Protein AF-A0A817H604-F1 (afdb_monomer_lite)

Structure (mmCIF, N/CA/C/O backbone):
data_AF-A0A817H604-F1
#
_entry.id   AF-A0A817H604-F1
#
loop_
_atom_site.group_PDB
_atom_site.id
_atom_site.type_symbol
_atom_site.label_atom_id
_atom_site.label_alt_id
_atom_site.label_comp_id
_atom_site.label_asym_id
_atom_site.label_entity_id
_atom_site.label_seq_id
_atom_site.pdbx_PDB_ins_code
_atom_site.Cartn_x
_atom_site.Cartn_y
_atom_site.Cartn_z
_atom_site.occupancy
_atom_site.B_iso_or_equiv
_atom_site.auth_seq_id
_atom_site.auth_comp_id
_atom_site.auth_asym_id
_atom_site.auth_atom_id
_atom_site.pdbx_PDB_model_num
ATOM 1 N N . MET A 1 1 ? -16.101 11.713 16.907 1.00 42.50 1 MET A N 1
ATOM 2 C CA . MET A 1 1 ? -14.650 11.838 17.179 1.00 42.50 1 MET A CA 1
ATOM 3 C C . MET A 1 1 ? -14.374 12.734 18.382 1.00 42.50 1 MET A C 1
ATOM 5 O O . MET A 1 1 ? -13.678 12.278 19.279 1.00 42.50 1 MET A O 1
ATOM 9 N N . ASP A 1 2 ? -14.966 13.929 18.474 1.00 41.84 2 ASP A N 1
ATOM 10 C CA . ASP A 1 2 ? -14.704 14.865 19.586 1.00 41.84 2 ASP A CA 1
ATOM 11 C C . ASP A 1 2 ? -15.116 14.351 20.970 1.00 41.84 2 ASP A C 1
ATOM 13 O O . ASP A 1 2 ? -14.384 14.510 21.945 1.00 41.84 2 ASP A O 1
ATOM 17 N N . GLN A 1 3 ? -16.250 13.654 21.061 1.00 46.97 3 GLN A N 1
ATOM 18 C CA . GLN A 1 3 ? -16.772 13.189 22.347 1.00 46.97 3 GLN A CA 1
ATOM 19 C C . GLN A 1 3 ? -15.843 12.177 23.037 1.00 46.97 3 GLN A C 1
ATOM 21 O O . GLN A 1 3 ? -15.747 12.185 24.257 1.00 46.97 3 GLN A O 1
ATOM 26 N N . PHE A 1 4 ? -15.095 11.376 22.267 1.00 53.91 4 PHE A N 1
ATOM 27 C CA . PHE A 1 4 ? -14.183 10.358 22.797 1.00 53.91 4 PHE A CA 1
ATOM 28 C C . PHE A 1 4 ? -12.879 10.953 23.364 1.00 53.91 4 PHE A C 1
ATOM 30 O O . PHE A 1 4 ? -12.344 10.487 24.371 1.00 53.91 4 PHE A O 1
ATOM 37 N N . PHE A 1 5 ? -12.366 12.017 22.739 1.00 52.59 5 PHE A N 1
ATOM 38 C CA . PHE A 1 5 ? -11.162 12.706 23.210 1.00 52.59 5 PHE A CA 1
ATOM 39 C C . PHE A 1 5 ? -11.429 13.608 24.421 1.00 52.59 5 PHE A C 1
ATOM 41 O O . PHE A 1 5 ? -10.548 13.767 25.270 1.00 52.59 5 PHE A O 1
ATOM 48 N N . VAL A 1 6 ? -12.640 14.160 24.539 1.00 52.53 6 VAL A N 1
ATOM 49 C CA . VAL A 1 6 ? -13.037 15.023 25.663 1.00 52.53 6 VAL A CA 1
ATOM 50 C C . VAL A 1 6 ? -13.210 14.234 26.969 1.00 52.53 6 VAL A C 1
ATOM 52 O O . VAL A 1 6 ? -12.890 14.775 28.029 1.00 52.53 6 VAL A O 1
ATOM 55 N N . THR A 1 7 ? -13.634 12.965 26.908 1.00 52.91 7 THR A N 1
ATOM 56 C CA . THR A 1 7 ? -13.886 12.097 28.080 1.00 52.91 7 THR A CA 1
ATOM 57 C C . THR A 1 7 ? -12.703 11.220 28.513 1.00 52.91 7 THR A C 1
ATOM 59 O O . THR A 1 7 ? -12.807 10.494 29.498 1.00 52.91 7 THR A O 1
ATOM 62 N N . SER A 1 8 ? -11.558 11.268 27.824 1.00 53.16 8 SER A N 1
ATOM 63 C CA . SER A 1 8 ? -10.364 10.490 28.198 1.00 53.16 8 SER A CA 1
ATOM 64 C C . SER A 1 8 ? -9.752 10.986 29.520 1.00 53.16 8 SER A C 1
ATOM 66 O O . SER A 1 8 ? -9.334 12.140 29.613 1.00 53.16 8 SER A O 1
ATOM 68 N N . SER A 1 9 ? -9.596 10.096 30.511 1.00 57.44 9 SER A N 1
ATOM 69 C CA . SER A 1 9 ? -9.002 10.406 31.830 1.00 57.44 9 SER A CA 1
ATOM 70 C C . SER A 1 9 ? -7.507 10.753 31.793 1.00 57.44 9 SER A C 1
ATOM 72 O O . SER A 1 9 ? -6.982 11.345 32.732 1.00 57.44 9 SER A O 1
ATOM 74 N N . ASN A 1 10 ? -6.806 10.402 30.710 1.00 60.81 10 ASN A N 1
ATOM 75 C CA . ASN A 1 10 ? -5.374 10.646 30.579 1.00 60.81 10 ASN A CA 1
ATOM 76 C C . ASN A 1 10 ? -5.114 12.034 29.944 1.00 60.81 10 ASN A C 1
ATOM 78 O O . ASN A 1 10 ? -5.497 12.248 28.783 1.00 60.81 10 ASN A O 1
ATOM 82 N N . PRO A 1 11 ? -4.451 12.973 30.653 1.00 60.53 11 PRO A N 1
ATOM 83 C CA . PRO A 1 11 ? -4.253 14.349 30.188 1.00 60.53 11 PRO A CA 1
ATOM 84 C C . PRO A 1 11 ? -3.407 14.438 28.911 1.00 60.53 11 PRO A C 1
ATOM 86 O O . PRO A 1 11 ? -3.625 15.335 28.099 1.00 60.53 11 PRO A O 1
ATOM 89 N N . SER A 1 12 ? -2.507 13.476 28.678 1.00 59.38 12 SER A N 1
ATOM 90 C CA . SER A 1 12 ? -1.672 13.414 27.468 1.00 59.38 12 SER A CA 1
ATOM 91 C C . SER A 1 12 ? -2.497 13.212 26.188 1.00 59.38 12 SER A C 1
ATOM 93 O O . SER A 1 12 ? -2.243 13.846 25.167 1.00 59.38 12 SER A O 1
ATOM 95 N N . LEU A 1 13 ? -3.553 12.399 26.247 1.00 56.53 13 LEU A N 1
ATOM 96 C CA . LEU A 1 13 ? -4.433 12.112 25.108 1.00 56.53 13 LEU A CA 1
ATOM 97 C C . LEU A 1 13 ? -5.449 13.231 24.872 1.00 56.53 13 LEU A C 1
ATOM 99 O O . LEU A 1 13 ? -5.770 13.542 23.727 1.00 56.53 13 LEU A O 1
ATOM 103 N N . ARG A 1 14 ? -5.861 13.915 25.944 1.00 57.44 14 ARG A N 1
ATOM 104 C CA . ARG A 1 14 ? -6.624 15.169 25.869 1.00 57.44 14 ARG A CA 1
ATOM 105 C C . ARG A 1 14 ? -5.795 16.292 25.227 1.00 57.44 14 ARG A C 1
ATOM 107 O O . ARG A 1 14 ? -6.334 17.148 24.533 1.00 57.44 14 ARG A O 1
ATOM 114 N N . GLN A 1 15 ? -4.472 16.260 25.402 1.00 56.16 15 GLN A N 1
ATOM 115 C CA . GLN A 1 15 ? -3.536 17.200 24.784 1.00 56.16 15 GLN A CA 1
ATOM 116 C C . GLN A 1 15 ? -3.257 16.892 23.303 1.00 56.16 15 GLN A C 1
ATOM 118 O O . GLN A 1 15 ? -3.025 17.826 22.539 1.00 56.16 15 GLN A O 1
ATOM 123 N N . ILE A 1 16 ? -3.336 15.627 22.868 1.00 58.03 16 ILE A N 1
ATOM 124 C CA . ILE A 1 16 ? -3.272 15.248 21.440 1.00 58.03 16 ILE A CA 1
ATOM 125 C C . ILE A 1 16 ? -4.488 15.785 20.669 1.00 58.03 16 ILE A C 1
ATOM 127 O O . ILE A 1 16 ? -4.348 16.194 19.522 1.00 58.03 16 ILE A O 1
ATOM 131 N N . SER A 1 17 ? -5.646 15.894 21.328 1.00 52.31 17 SER A N 1
ATOM 132 C CA . SER A 1 17 ? -6.842 16.555 20.786 1.00 52.31 17 SER A CA 1
ATOM 133 C C . SER A 1 17 ? -6.713 18.079 20.660 1.00 52.31 17 SER A C 1
ATOM 135 O O . SER A 1 17 ? -7.638 18.728 20.167 1.00 52.31 17 SER A O 1
ATOM 137 N N . LYS A 1 18 ? -5.603 18.694 21.100 1.00 56.53 18 LYS A N 1
ATOM 138 C CA . LYS A 1 18 ? -5.381 20.117 20.838 1.00 56.53 18 LYS A CA 1
ATOM 139 C C . LYS A 1 18 ? -5.172 20.299 19.339 1.00 56.53 18 LYS A C 1
ATOM 141 O O . LYS A 1 18 ? -4.138 19.911 18.798 1.00 56.53 18 LYS A O 1
ATOM 146 N N . ILE A 1 19 ? -6.142 20.968 18.720 1.00 62.25 19 ILE A N 1
ATOM 147 C CA . ILE A 1 19 ? -6.180 21.460 17.334 1.00 62.25 19 ILE A CA 1
ATOM 148 C C . ILE A 1 19 ? -4.798 21.881 16.795 1.00 62.25 19 ILE A C 1
ATOM 150 O O . ILE A 1 19 ? -4.486 21.599 15.646 1.00 62.25 19 ILE A O 1
ATOM 154 N N . GLN A 1 20 ? -3.923 22.465 17.621 1.00 61.31 20 GLN A N 1
ATOM 155 C CA . GLN A 1 20 ? -2.557 22.849 17.238 1.00 61.31 20 GLN A CA 1
ATOM 156 C C . GLN A 1 20 ? -1.677 21.702 16.701 1.00 61.31 20 GLN A C 1
ATOM 158 O O . GLN A 1 20 ? -0.965 21.920 15.723 1.00 61.31 20 GLN A O 1
ATOM 163 N N . ARG A 1 21 ? -1.705 20.488 17.279 1.00 61.75 21 ARG A N 1
ATOM 164 C CA . ARG A 1 21 ? -0.891 19.366 16.757 1.00 61.75 21 ARG A CA 1
ATOM 165 C C . ARG A 1 21 ? -1.468 18.785 15.473 1.00 61.75 21 ARG A C 1
ATOM 167 O O . ARG A 1 21 ? -0.708 18.432 14.577 1.00 61.75 21 ARG A O 1
ATOM 174 N N . ALA A 1 22 ? -2.795 18.748 15.363 1.00 65.88 22 ALA A N 1
ATOM 175 C CA . ALA A 1 22 ? -3.458 18.396 14.114 1.00 65.88 22 ALA A CA 1
ATOM 176 C C . ALA A 1 22 ? -3.082 19.395 13.006 1.00 65.88 22 ALA A C 1
ATOM 178 O O . ALA A 1 22 ? -2.680 18.975 11.927 1.00 65.88 22 ALA A O 1
ATOM 179 N N . TYR A 1 23 ? -3.084 20.700 13.305 1.00 70.62 23 TYR A N 1
ATOM 180 C CA . TYR A 1 23 ? -2.630 21.738 12.376 1.00 70.62 23 TYR A CA 1
ATOM 181 C C . TYR A 1 23 ? -1.172 21.557 11.950 1.00 70.62 23 TYR A C 1
ATOM 183 O O . TYR A 1 23 ? -0.882 21.671 10.766 1.00 70.62 23 TYR A O 1
ATOM 191 N N . GLN A 1 24 ? -0.257 21.240 12.871 1.00 76.38 24 GLN A N 1
ATOM 192 C CA . GLN A 1 24 ? 1.147 20.991 12.520 1.00 76.38 24 GLN A CA 1
ATOM 193 C C . GLN A 1 24 ? 1.305 19.786 11.584 1.00 76.38 24 GLN A C 1
ATOM 195 O O . GLN A 1 24 ? 2.025 19.879 10.594 1.00 76.38 24 GLN A O 1
ATOM 200 N N . ILE A 1 25 ? 0.604 18.679 11.848 1.00 77.38 25 ILE A N 1
ATOM 201 C CA . ILE A 1 25 ? 0.641 17.489 10.985 1.00 77.38 25 ILE A CA 1
ATOM 202 C C . ILE A 1 25 ? 0.045 17.801 9.608 1.00 77.38 25 ILE A C 1
ATOM 204 O O . ILE A 1 25 ? 0.638 17.443 8.591 1.00 77.38 25 ILE A O 1
ATOM 208 N N . VAL A 1 26 ? -1.088 18.507 9.557 1.00 78.00 26 VAL A N 1
ATOM 209 C CA . VAL A 1 26 ? -1.735 18.927 8.303 1.00 78.00 26 VAL A CA 1
ATOM 210 C C . VAL A 1 26 ? -0.835 19.874 7.505 1.00 78.00 26 VAL A C 1
ATOM 212 O O . VAL A 1 26 ? -0.721 19.741 6.292 1.00 78.00 26 VAL A O 1
ATOM 215 N N . LEU A 1 27 ? -0.143 20.798 8.169 1.00 80.00 27 LEU A N 1
ATOM 216 C CA . LEU A 1 27 ? 0.744 21.755 7.512 1.00 80.00 27 LEU A CA 1
ATOM 217 C C . LEU A 1 27 ? 1.994 21.060 6.954 1.00 80.00 27 LEU A C 1
ATOM 219 O O . LEU A 1 27 ? 2.330 21.259 5.790 1.00 80.00 27 LEU A O 1
ATOM 223 N N . ILE A 1 28 ? 2.638 20.186 7.737 1.00 82.69 28 ILE A N 1
ATOM 224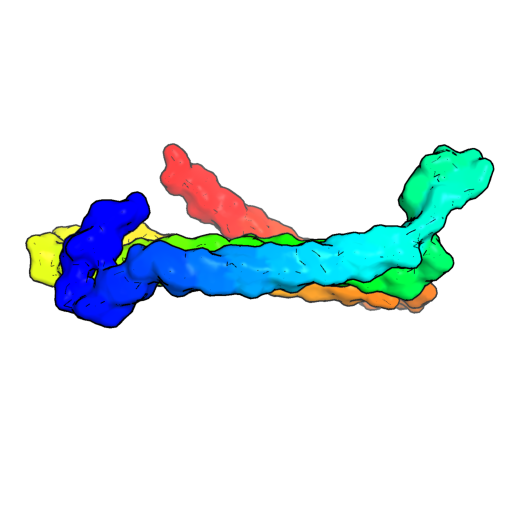 C CA . ILE A 1 28 ? 3.801 19.402 7.285 1.00 82.69 28 ILE A CA 1
ATOM 225 C C . ILE A 1 28 ? 3.420 18.503 6.107 1.00 82.69 28 ILE A C 1
ATOM 227 O O . ILE A 1 28 ? 4.117 18.487 5.094 1.00 82.69 28 ILE A O 1
ATOM 231 N N . THR A 1 29 ? 2.303 17.779 6.212 1.00 80.69 29 THR A N 1
ATOM 232 C CA . THR A 1 29 ? 1.832 16.925 5.114 1.00 80.69 29 THR A CA 1
ATOM 233 C C . THR A 1 29 ? 1.519 17.756 3.875 1.00 80.69 29 THR A C 1
ATOM 235 O O . THR A 1 29 ? 2.010 17.423 2.803 1.00 80.69 29 THR A O 1
ATOM 238 N N . SER A 1 30 ? 0.805 18.877 4.006 1.00 79.12 30 SER A N 1
ATOM 239 C CA . SER A 1 30 ? 0.495 19.776 2.886 1.00 79.12 30 SER A CA 1
ATOM 240 C C . SER A 1 30 ? 1.749 20.304 2.172 1.00 79.12 30 SER A C 1
ATOM 242 O O . SER A 1 30 ? 1.796 20.315 0.941 1.00 79.12 30 SER A O 1
ATOM 244 N N . ILE A 1 31 ? 2.804 20.664 2.915 1.00 82.69 31 ILE A N 1
ATOM 245 C CA . ILE A 1 31 ? 4.090 21.083 2.334 1.00 82.69 31 ILE A CA 1
ATOM 246 C C . ILE A 1 31 ? 4.737 19.941 1.544 1.00 82.69 31 ILE A C 1
ATOM 248 O O . ILE A 1 31 ? 5.148 20.152 0.403 1.00 82.69 31 ILE A O 1
ATOM 252 N N . ILE A 1 32 ? 4.807 18.736 2.120 1.00 82.75 32 ILE A N 1
ATOM 253 C CA . ILE A 1 32 ? 5.391 17.561 1.455 1.00 82.75 32 ILE A CA 1
ATOM 254 C C . ILE A 1 32 ? 4.627 17.249 0.161 1.00 82.75 32 ILE A C 1
ATOM 256 O O . ILE A 1 32 ? 5.243 17.074 -0.889 1.00 82.75 32 ILE A O 1
ATOM 260 N N . TRP A 1 33 ? 3.292 17.252 0.210 1.00 80.38 33 TRP A N 1
ATOM 261 C CA . TRP A 1 33 ? 2.438 17.022 -0.958 1.00 80.38 33 TRP A CA 1
ATOM 262 C C . TRP A 1 33 ? 2.620 18.086 -2.041 1.00 80.38 33 TRP A C 1
ATOM 264 O O . TRP A 1 33 ? 2.671 17.758 -3.229 1.00 80.38 33 TRP A O 1
ATOM 274 N N . SER A 1 34 ? 2.757 19.350 -1.643 1.00 77.75 34 SER A N 1
ATOM 275 C CA . SER A 1 34 ? 2.938 20.469 -2.572 1.00 77.75 34 SER A CA 1
ATOM 276 C C . SER A 1 34 ? 4.300 20.414 -3.266 1.00 77.75 34 SER A C 1
ATOM 278 O O . SER A 1 34 ? 4.365 20.516 -4.489 1.00 77.75 34 SER A O 1
ATOM 280 N N . LEU A 1 35 ? 5.382 20.183 -2.512 1.00 80.88 35 LEU A N 1
ATOM 281 C CA . LEU A 1 35 ? 6.734 20.005 -3.058 1.00 80.88 35 LEU A CA 1
ATOM 282 C C . LEU A 1 35 ? 6.793 18.831 -4.033 1.00 80.88 35 LEU A C 1
ATOM 284 O O . LEU A 1 35 ? 7.363 18.936 -5.116 1.00 80.88 35 LEU A O 1
ATOM 288 N N . GLN A 1 36 ? 6.153 17.726 -3.671 1.00 78.31 36 GLN A N 1
ATOM 289 C CA . GLN A 1 36 ? 6.130 16.536 -4.503 1.00 78.31 36 GLN A CA 1
ATOM 290 C C . GLN A 1 36 ? 5.335 16.737 -5.800 1.00 78.31 36 GLN A C 1
ATOM 292 O O . GLN A 1 36 ? 5.776 16.318 -6.871 1.00 78.31 36 GLN A O 1
ATOM 297 N N . SER A 1 37 ? 4.186 17.412 -5.724 1.00 74.69 37 SER A N 1
ATOM 298 C CA . SER A 1 37 ? 3.376 17.751 -6.903 1.00 74.69 37 SER A CA 1
ATOM 299 C C . SER A 1 37 ? 4.134 18.684 -7.849 1.00 74.69 37 SER A C 1
ATOM 301 O O . SER A 1 37 ? 4.038 18.547 -9.067 1.00 74.69 37 SER A O 1
ATOM 303 N N . LEU A 1 38 ? 4.947 19.587 -7.293 1.00 78.50 38 LEU A N 1
ATOM 304 C CA . LEU A 1 38 ? 5.823 20.466 -8.059 1.00 78.50 38 LEU A CA 1
ATOM 305 C C . LEU A 1 38 ? 6.878 19.666 -8.842 1.00 78.50 38 LEU A C 1
ATOM 307 O O . LEU A 1 38 ? 7.060 19.890 -10.036 1.00 78.50 38 LEU A O 1
ATOM 311 N N . ILE A 1 39 ? 7.533 18.692 -8.196 1.00 74.81 39 ILE A N 1
ATOM 312 C CA . ILE A 1 39 ? 8.511 17.804 -8.848 1.00 74.81 39 ILE A CA 1
ATOM 313 C C . ILE A 1 39 ? 7.850 17.023 -9.989 1.00 74.81 39 ILE A C 1
ATOM 315 O O . ILE A 1 39 ? 8.430 16.909 -11.068 1.00 74.81 39 ILE A O 1
ATOM 319 N N . ALA A 1 40 ? 6.631 16.517 -9.785 1.00 70.31 40 ALA A N 1
ATOM 320 C CA . ALA A 1 40 ? 5.889 15.825 -10.834 1.00 70.31 40 ALA A CA 1
ATOM 321 C C . ALA A 1 40 ? 5.585 16.748 -12.028 1.00 70.31 40 ALA A C 1
ATOM 323 O O . ALA A 1 40 ? 5.788 16.341 -13.169 1.00 70.31 40 ALA A O 1
ATOM 324 N N . TYR A 1 41 ? 5.184 17.999 -11.780 1.00 71.31 41 TYR A N 1
ATOM 325 C CA . TYR A 1 41 ? 4.870 18.978 -12.825 1.00 71.31 41 TYR A CA 1
ATOM 326 C C . TYR A 1 41 ? 6.066 19.293 -13.737 1.00 71.31 41 TYR A C 1
ATOM 328 O O . TYR A 1 41 ? 5.923 19.320 -14.956 1.00 71.31 41 TYR A O 1
ATOM 336 N N . PHE A 1 42 ? 7.268 19.456 -13.175 1.00 74.25 42 PHE A N 1
ATOM 337 C CA . PHE A 1 42 ? 8.480 19.738 -13.961 1.00 74.25 42 PHE A CA 1
ATOM 338 C C . PHE A 1 42 ? 8.969 18.556 -14.817 1.00 74.25 42 PHE A C 1
ATOM 340 O O . PHE A 1 42 ? 9.797 18.740 -15.708 1.00 74.25 42 PHE A O 1
ATOM 347 N N . ASN A 1 43 ? 8.471 17.343 -14.568 1.00 73.81 43 ASN A N 1
ATOM 348 C CA . ASN A 1 43 ? 8.907 16.123 -15.249 1.00 73.81 43 ASN A CA 1
ATOM 349 C C . ASN A 1 43 ? 7.958 15.659 -16.369 1.00 73.81 43 ASN A C 1
ATOM 351 O O . ASN A 1 43 ? 8.100 14.535 -16.865 1.00 73.81 43 ASN A O 1
ATOM 355 N N . VAL A 1 44 ? 7.014 16.510 -16.774 1.00 76.94 44 VAL A N 1
ATOM 356 C CA . VAL A 1 44 ? 6.010 16.241 -17.809 1.00 76.94 44 VAL A CA 1
ATOM 357 C C . VAL A 1 44 ? 6.192 17.226 -18.968 1.00 76.94 44 VAL A C 1
ATOM 359 O O . VAL A 1 44 ? 6.302 18.428 -18.744 1.00 76.94 44 VAL A O 1
ATOM 362 N N . ALA A 1 45 ? 6.190 16.727 -20.205 1.00 76.06 45 ALA A N 1
ATOM 363 C CA . ALA A 1 45 ? 6.066 17.545 -21.411 1.00 76.06 45 ALA A CA 1
ATOM 364 C C . ALA A 1 45 ? 4.756 17.255 -22.135 1.00 76.06 45 ALA A C 1
ATOM 366 O O . ALA A 1 45 ? 4.172 16.177 -22.032 1.00 76.06 45 ALA A O 1
ATOM 367 N N . ILE A 1 46 ? 4.314 18.231 -22.920 1.00 77.50 46 ILE A N 1
ATOM 368 C CA . ILE A 1 46 ? 3.196 18.058 -23.839 1.00 77.50 46 ILE A CA 1
ATOM 369 C C . ILE A 1 46 ? 3.747 17.397 -25.100 1.00 77.50 46 ILE A C 1
ATOM 371 O O . ILE A 1 46 ? 4.604 17.960 -25.782 1.00 77.50 46 ILE A O 1
ATOM 375 N N . SER A 1 47 ? 3.271 16.190 -25.405 1.00 75.56 47 SER A N 1
ATOM 376 C CA . SER A 1 47 ? 3.629 15.507 -26.643 1.00 75.56 47 SER A CA 1
ATOM 377 C C . SER A 1 47 ? 3.109 16.315 -27.834 1.00 75.56 47 SER A C 1
ATOM 379 O O . SER A 1 47 ? 1.898 16.523 -27.936 1.00 75.56 47 SER A O 1
ATOM 381 N N . PRO A 1 48 ? 3.974 16.715 -28.780 1.00 72.19 48 PRO A N 1
ATOM 382 C CA . PRO A 1 48 ? 3.545 17.468 -29.956 1.00 72.19 48 PRO A CA 1
ATOM 383 C C . PRO A 1 48 ? 2.675 16.632 -30.910 1.00 72.19 48 PRO A C 1
ATOM 385 O O . PRO A 1 48 ? 2.029 17.188 -31.789 1.00 72.19 48 PRO A O 1
ATOM 388 N N . ILE A 1 49 ? 2.653 15.304 -30.739 1.00 76.75 49 ILE A N 1
ATOM 389 C CA . ILE A 1 49 ? 1.934 14.364 -31.610 1.00 76.75 49 ILE A CA 1
ATOM 390 C C . ILE A 1 49 ? 0.528 14.069 -31.076 1.00 76.75 49 ILE A C 1
ATOM 392 O O . ILE A 1 49 ? -0.415 13.949 -31.849 1.00 76.75 49 ILE A O 1
ATOM 396 N N . THR A 1 50 ? 0.378 13.934 -29.756 1.00 77.94 50 THR A N 1
ATOM 397 C CA . THR A 1 50 ? -0.893 13.522 -29.126 1.00 77.94 50 THR A CA 1
ATOM 398 C C . THR A 1 50 ? -1.560 14.633 -28.318 1.00 77.94 50 THR A C 1
ATOM 400 O O . THR A 1 50 ? -2.700 14.470 -27.898 1.00 77.94 50 THR A O 1
ATOM 403 N N . GLY A 1 51 ? -0.863 15.746 -28.056 1.00 78.50 51 GLY A N 1
ATOM 404 C CA . GLY A 1 51 ? -1.322 16.801 -27.147 1.00 78.50 51 GLY A CA 1
ATOM 405 C C . GLY A 1 51 ? -1.422 16.357 -25.682 1.00 78.50 51 GLY A C 1
ATOM 406 O O . GLY A 1 51 ? -1.861 17.131 -24.836 1.00 78.50 51 GLY A O 1
ATOM 407 N N . ALA A 1 52 ? -1.029 15.118 -25.370 1.00 77.69 52 ALA A N 1
ATOM 408 C CA . ALA A 1 52 ? -1.102 14.554 -24.033 1.00 77.69 52 ALA A CA 1
ATOM 409 C C . ALA A 1 52 ? 0.130 14.922 -23.199 1.00 77.69 52 ALA A C 1
ATOM 411 O O . ALA A 1 52 ? 1.235 15.095 -23.720 1.00 77.69 52 ALA A O 1
ATOM 412 N N . CYS A 1 53 ? -0.065 14.984 -21.885 1.00 74.88 53 CYS A N 1
ATOM 413 C CA . CYS A 1 53 ? 1.005 15.073 -20.902 1.00 74.88 53 CYS A CA 1
ATOM 414 C C . CYS A 1 53 ? 1.757 13.740 -20.838 1.00 74.88 53 CYS A C 1
ATOM 416 O O . CYS A 1 53 ? 1.218 12.746 -20.352 1.00 74.88 53 CYS A O 1
ATOM 418 N N . VAL A 1 54 ? 2.996 13.717 -21.324 1.00 76.31 54 VAL A N 1
ATOM 419 C CA . VAL A 1 54 ? 3.855 12.531 -21.334 1.00 76.31 54 VAL A CA 1
ATOM 420 C C . VAL A 1 54 ? 5.083 12.798 -20.455 1.00 76.31 54 VAL A C 1
ATOM 422 O O . VAL A 1 54 ? 5.644 13.895 -20.501 1.00 76.31 54 VAL A O 1
ATOM 425 N N . PRO A 1 55 ? 5.510 11.830 -19.626 1.00 75.44 55 PRO A N 1
ATOM 426 C CA . PRO A 1 55 ? 6.737 11.958 -18.851 1.00 75.44 55 PRO A CA 1
ATOM 427 C C . PRO A 1 55 ? 7.942 12.262 -19.752 1.00 75.44 55 PRO A C 1
ATOM 429 O O . PRO A 1 55 ? 8.129 11.620 -20.784 1.00 75.44 55 PRO A O 1
ATOM 432 N N . ASN A 1 56 ? 8.790 13.202 -19.327 1.00 75.75 56 ASN A N 1
ATOM 433 C CA . ASN A 1 56 ? 9.998 13.604 -20.059 1.00 75.75 56 ASN A CA 1
ATOM 434 C C . ASN A 1 56 ? 11.038 12.488 -20.189 1.00 75.75 56 ASN A C 1
ATOM 436 O O . ASN A 1 56 ? 11.869 12.521 -21.094 1.00 75.75 56 ASN A O 1
ATOM 440 N N . SER A 1 57 ? 11.038 11.521 -19.269 1.00 76.19 57 SER A N 1
ATOM 441 C CA . SER A 1 57 ? 12.001 10.426 -19.267 1.00 76.19 57 SER A CA 1
ATOM 442 C C . SER A 1 57 ? 11.370 9.117 -18.779 1.00 76.19 57 SER A C 1
ATOM 444 O O . SER A 1 57 ? 10.452 9.141 -17.957 1.00 76.19 57 SER A O 1
ATOM 446 N N . PRO A 1 58 ? 11.898 7.953 -19.197 1.00 71.50 58 PRO A N 1
ATOM 447 C CA . PRO A 1 58 ? 11.480 6.657 -18.651 1.00 71.50 58 PRO A CA 1
ATOM 448 C C . PRO A 1 58 ? 11.709 6.550 -17.132 1.00 71.50 58 PRO A C 1
ATOM 450 O O . PRO A 1 58 ? 10.982 5.858 -16.419 1.00 71.50 58 PRO A O 1
ATOM 453 N N . GLY A 1 59 ? 12.715 7.266 -16.616 1.00 75.88 59 GLY A N 1
ATOM 454 C CA . GLY A 1 59 ? 12.987 7.348 -15.182 1.00 75.88 59 GLY A CA 1
ATOM 455 C C . GLY A 1 59 ? 11.890 8.090 -14.417 1.00 75.88 59 GLY A C 1
ATOM 456 O O . GLY A 1 59 ? 11.499 7.650 -13.336 1.00 75.88 59 GLY A O 1
ATOM 457 N N . SER A 1 60 ? 11.336 9.169 -14.983 1.00 75.12 60 SER A N 1
ATOM 458 C CA . SER A 1 60 ? 10.264 9.925 -14.328 1.00 75.12 60 SER A CA 1
ATOM 459 C C . SER A 1 60 ? 8.934 9.169 -14.316 1.00 75.12 60 SER A C 1
ATOM 461 O O . SER A 1 60 ? 8.218 9.236 -13.316 1.00 75.12 60 SER A O 1
ATOM 463 N N . SER A 1 61 ? 8.629 8.376 -15.352 1.00 75.62 61 SER A N 1
ATOM 464 C CA . SER A 1 61 ? 7.452 7.493 -15.338 1.00 75.62 61 SER A CA 1
ATOM 465 C C . SER A 1 61 ? 7.557 6.392 -14.286 1.00 75.62 61 SER A C 1
ATOM 467 O O . SER A 1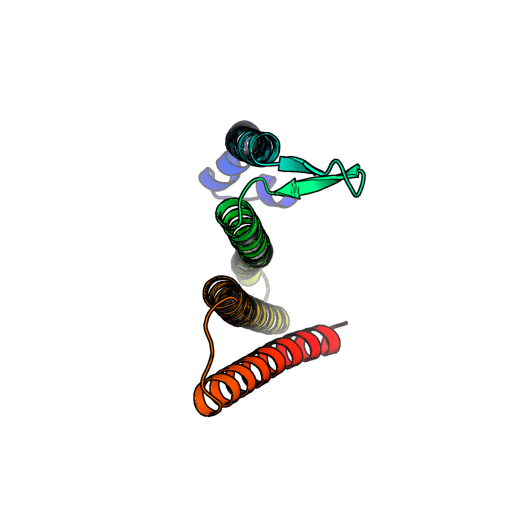 61 ? 6.588 6.130 -13.573 1.00 75.62 61 SER A O 1
ATOM 469 N N . LEU A 1 62 ? 8.737 5.776 -14.147 1.00 81.19 62 LEU A N 1
ATOM 470 C CA . LEU A 1 62 ? 8.972 4.746 -13.136 1.00 81.19 62 LEU A CA 1
ATOM 471 C C . LEU A 1 62 ? 8.869 5.330 -11.722 1.00 81.19 62 LEU A C 1
ATOM 473 O O . LEU A 1 62 ? 8.191 4.764 -10.867 1.00 81.19 62 LEU A O 1
ATOM 477 N N . TYR A 1 63 ? 9.482 6.492 -11.489 1.00 82.06 63 TYR A N 1
ATOM 478 C CA . TYR A 1 63 ? 9.402 7.196 -10.211 1.00 82.06 63 TYR A CA 1
ATOM 479 C C . TYR A 1 63 ? 7.956 7.524 -9.818 1.00 82.06 63 TYR A C 1
ATOM 481 O O . TYR A 1 63 ? 7.549 7.239 -8.692 1.00 82.06 63 TYR A O 1
ATOM 489 N N . ALA A 1 64 ? 7.162 8.069 -10.746 1.00 80.12 64 ALA A N 1
ATOM 490 C CA . ALA A 1 64 ? 5.762 8.400 -10.493 1.00 80.12 64 ALA A CA 1
ATOM 491 C C . ALA A 1 64 ? 4.930 7.155 -10.141 1.00 80.12 64 ALA A C 1
ATOM 493 O O . ALA A 1 64 ? 4.161 7.183 -9.179 1.00 80.12 64 ALA A O 1
ATOM 494 N N . ALA A 1 65 ? 5.121 6.051 -10.870 1.00 80.88 65 ALA A N 1
ATOM 495 C CA . ALA A 1 65 ? 4.418 4.796 -10.614 1.00 80.88 65 ALA A CA 1
ATOM 496 C C . ALA A 1 65 ? 4.785 4.189 -9.247 1.00 80.88 65 ALA A C 1
ATOM 498 O O . ALA A 1 65 ? 3.899 3.791 -8.488 1.00 80.88 65 ALA A O 1
ATOM 499 N N . LEU A 1 66 ? 6.076 4.175 -8.895 1.00 84.81 66 LEU A N 1
ATOM 500 C CA . LEU A 1 66 ? 6.551 3.698 -7.592 1.00 84.81 66 LEU A CA 1
ATOM 501 C C . LEU A 1 66 ? 6.022 4.553 -6.441 1.00 84.81 66 LEU A C 1
ATOM 503 O O . LEU A 1 66 ? 5.552 4.024 -5.434 1.00 84.81 66 LEU A O 1
ATOM 507 N N . PHE A 1 67 ? 6.062 5.873 -6.602 1.00 83.50 67 PHE A N 1
ATOM 508 C CA . PHE A 1 67 ? 5.574 6.810 -5.602 1.00 83.50 67 PHE A CA 1
ATOM 509 C C . PHE A 1 67 ? 4.065 6.663 -5.367 1.00 83.50 67 PHE A C 1
ATOM 511 O O . PHE A 1 67 ? 3.616 6.590 -4.223 1.00 83.50 67 PHE A O 1
ATOM 518 N N . PHE A 1 68 ? 3.278 6.547 -6.437 1.00 81.69 68 PHE A N 1
ATOM 519 C CA . PHE A 1 68 ? 1.834 6.342 -6.339 1.00 81.69 68 PHE A CA 1
ATOM 520 C C . PHE A 1 68 ? 1.486 5.012 -5.653 1.00 81.69 68 PHE A C 1
ATOM 522 O O . PHE A 1 68 ? 0.651 4.975 -4.748 1.00 81.69 68 PHE A O 1
ATOM 529 N N . ASN A 1 69 ? 2.186 3.932 -6.016 1.00 82.12 69 ASN A N 1
ATOM 530 C CA . ASN A 1 69 ? 2.023 2.620 -5.389 1.00 82.12 69 ASN A CA 1
ATOM 531 C C . ASN A 1 69 ? 2.377 2.647 -3.888 1.00 82.12 69 ASN A C 1
ATOM 533 O O . ASN A 1 69 ? 1.668 2.067 -3.060 1.00 82.12 69 ASN A O 1
ATOM 537 N N . PHE A 1 70 ? 3.435 3.375 -3.517 1.00 84.94 70 PHE A N 1
ATOM 538 C CA . PHE A 1 70 ? 3.813 3.588 -2.121 1.00 84.94 70 PHE A CA 1
ATOM 539 C C . PHE A 1 70 ? 2.722 4.334 -1.341 1.00 84.94 70 PHE A C 1
ATOM 541 O O . PHE A 1 70 ? 2.336 3.894 -0.260 1.00 84.94 70 PHE A O 1
ATOM 548 N N . ILE A 1 71 ? 2.168 5.415 -1.900 1.00 84.31 71 ILE A N 1
ATOM 549 C CA . ILE A 1 71 ? 1.098 6.189 -1.253 1.00 84.31 71 ILE A CA 1
ATOM 550 C C . ILE A 1 71 ? -0.131 5.331 -0.987 1.00 84.31 71 ILE A C 1
ATOM 552 O O . ILE A 1 71 ? -0.627 5.321 0.139 1.00 84.31 71 ILE A O 1
ATOM 556 N N . ILE A 1 72 ? -0.623 4.620 -2.004 1.00 83.00 72 ILE A N 1
ATOM 557 C CA . ILE A 1 72 ? -1.816 3.779 -1.862 1.00 83.00 72 ILE A CA 1
ATOM 558 C C . ILE A 1 72 ? -1.595 2.744 -0.760 1.00 83.00 72 ILE A C 1
ATOM 560 O O . ILE A 1 72 ? -2.471 2.552 0.085 1.00 83.00 72 ILE A O 1
ATOM 564 N N . SER A 1 73 ? -0.406 2.141 -0.713 1.00 83.62 73 SER A N 1
ATOM 565 C CA . SER A 1 73 ? -0.047 1.157 0.310 1.00 83.62 73 SER A CA 1
ATOM 566 C C . SER A 1 73 ? -0.020 1.772 1.716 1.00 83.62 73 SER A C 1
ATOM 568 O O . SER A 1 73 ? -0.593 1.215 2.651 1.00 83.62 73 SER A O 1
ATOM 570 N N . VAL A 1 74 ? 0.593 2.949 1.879 1.00 83.75 74 VAL A N 1
ATOM 571 C CA . VAL A 1 74 ? 0.681 3.642 3.175 1.00 83.75 74 VAL A CA 1
ATOM 572 C C . VAL A 1 74 ? -0.694 4.097 3.663 1.00 83.75 74 VAL A C 1
ATOM 574 O O . VAL A 1 74 ? -1.030 3.886 4.829 1.00 83.75 74 VAL A O 1
ATOM 577 N N . ILE A 1 75 ? -1.518 4.687 2.795 1.00 82.69 75 ILE A N 1
ATOM 578 C CA . ILE A 1 75 ? -2.876 5.124 3.153 1.00 82.69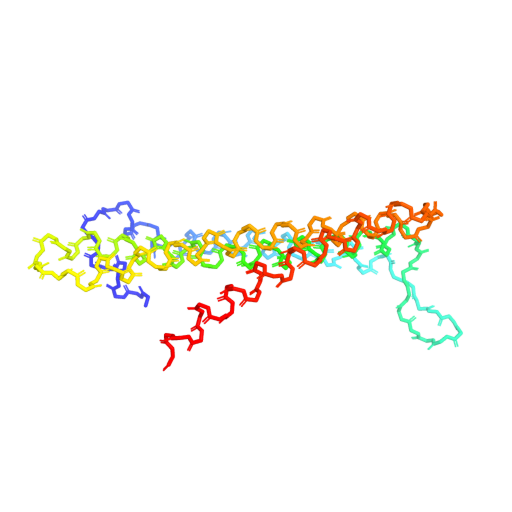 75 ILE A CA 1
ATOM 579 C C . ILE A 1 75 ? -3.725 3.921 3.579 1.00 82.69 75 ILE A C 1
ATOM 581 O O . ILE A 1 75 ? -4.370 3.961 4.629 1.00 82.69 75 ILE A O 1
ATOM 585 N N . SER A 1 76 ? -3.661 2.827 2.816 1.00 83.19 76 SER A N 1
ATOM 586 C CA . SER A 1 76 ? -4.445 1.615 3.080 1.00 83.19 76 SER A CA 1
ATOM 587 C C . SER A 1 76 ? -4.069 0.930 4.397 1.00 83.19 76 SER A C 1
ATOM 589 O O . SER A 1 76 ? -4.908 0.262 4.990 1.00 83.19 76 SER A O 1
ATOM 591 N N . ILE A 1 77 ? -2.842 1.119 4.896 1.00 85.25 77 ILE A N 1
ATOM 592 C CA . ILE A 1 77 ? -2.383 0.572 6.183 1.00 85.25 77 ILE A CA 1
ATOM 593 C C . ILE A 1 77 ? -2.659 1.535 7.348 1.00 85.25 77 ILE A C 1
ATOM 595 O O . ILE A 1 77 ? -3.092 1.118 8.423 1.00 85.25 77 ILE A O 1
ATOM 599 N N . THR A 1 78 ? -2.404 2.830 7.159 1.00 83.19 78 THR A N 1
ATOM 600 C CA . THR A 1 78 ? -2.443 3.821 8.249 1.00 83.19 78 THR A CA 1
ATOM 601 C C . THR A 1 78 ? -3.852 4.058 8.780 1.00 83.19 78 THR A C 1
ATOM 603 O O . THR A 1 78 ? -4.042 4.100 9.996 1.00 83.19 78 THR A O 1
ATOM 606 N N . ILE A 1 79 ? -4.849 4.153 7.897 1.00 81.31 79 ILE A N 1
ATOM 607 C CA . ILE A 1 79 ? -6.254 4.350 8.277 1.00 81.31 79 ILE A CA 1
ATOM 608 C C . ILE A 1 79 ? -6.742 3.230 9.221 1.00 81.31 79 ILE A C 1
ATOM 610 O O . ILE A 1 79 ? -7.108 3.538 10.362 1.00 81.31 79 ILE A O 1
ATOM 614 N N . PRO A 1 80 ? -6.720 1.939 8.832 1.00 81.62 80 PRO A N 1
ATOM 615 C CA . PRO A 1 80 ? -7.204 0.863 9.694 1.00 81.62 80 PRO A CA 1
ATOM 616 C C . PRO A 1 80 ? -6.347 0.671 10.948 1.00 81.62 80 PRO A C 1
ATOM 618 O O . PRO A 1 80 ? -6.887 0.293 11.984 1.00 81.62 80 PRO A O 1
ATOM 621 N N . MET A 1 81 ? -5.047 0.986 10.911 1.00 81.69 81 MET A N 1
ATOM 622 C CA . MET A 1 81 ? -4.198 0.935 12.105 1.00 81.69 81 MET A CA 1
ATOM 623 C C . MET A 1 81 ? -4.638 1.961 13.162 1.00 81.69 81 MET A C 1
ATOM 625 O O . MET A 1 81 ? -4.762 1.615 14.338 1.00 81.69 81 MET A O 1
ATOM 629 N N . ILE A 1 82 ? -4.930 3.204 12.757 1.00 80.94 82 ILE A N 1
ATOM 630 C CA . ILE A 1 82 ? -5.414 4.251 13.671 1.00 80.94 82 ILE A CA 1
ATOM 631 C C . ILE A 1 82 ? -6.772 3.854 14.254 1.00 80.94 82 ILE A C 1
ATOM 633 O O . ILE A 1 82 ? -6.950 3.877 15.473 1.00 80.94 82 ILE A O 1
ATOM 637 N N . PHE A 1 83 ? -7.723 3.459 13.404 1.00 77.00 83 PHE A N 1
ATOM 638 C CA . PHE A 1 83 ? -9.060 3.074 13.859 1.00 77.00 83 PHE A CA 1
ATOM 639 C C . PHE A 1 83 ? -9.045 1.814 14.726 1.00 77.00 83 PHE A C 1
ATOM 641 O O . PHE A 1 83 ? -9.727 1.775 15.748 1.00 77.00 83 PHE A O 1
ATOM 648 N N . GLY A 1 84 ? -8.228 0.821 14.380 1.00 80.19 84 GLY A N 1
ATOM 649 C CA . GLY A 1 84 ? -8.035 -0.385 15.177 1.00 80.19 84 GLY A CA 1
ATOM 650 C C . GLY A 1 84 ? -7.457 -0.099 16.553 1.00 80.19 84 GLY A C 1
ATOM 651 O O . GLY A 1 84 ? -7.966 -0.605 17.550 1.00 80.19 84 GLY A O 1
ATOM 652 N N . TYR A 1 85 ? -6.436 0.758 16.621 1.00 81.00 85 TYR A N 1
ATOM 653 C CA . TYR A 1 85 ? -5.842 1.177 17.887 1.00 81.00 85 TYR A CA 1
ATOM 654 C C . TYR A 1 85 ? -6.846 1.921 18.773 1.00 81.00 85 TYR A C 1
ATOM 656 O O . TYR A 1 85 ? -6.962 1.625 19.964 1.00 81.00 85 TYR A O 1
ATOM 664 N N . LEU A 1 86 ? -7.597 2.866 18.197 1.00 76.69 86 LEU A N 1
ATOM 665 C CA . LEU A 1 86 ? -8.642 3.584 18.923 1.00 76.69 86 LEU A CA 1
ATOM 666 C C . LEU A 1 86 ? -9.707 2.610 19.433 1.00 76.69 86 LEU A C 1
ATOM 668 O O . LEU A 1 86 ? -10.017 2.622 20.617 1.00 76.69 86 LEU A O 1
ATOM 672 N N . ASN A 1 87 ? -10.205 1.712 18.584 1.00 74.00 87 ASN A N 1
ATOM 673 C CA . ASN A 1 87 ? -11.234 0.748 18.967 1.00 74.00 87 ASN A CA 1
ATOM 674 C C . ASN A 1 87 ? -10.755 -0.207 20.078 1.00 74.00 87 ASN A C 1
ATOM 676 O O . ASN A 1 87 ? -11.434 -0.383 21.090 1.00 74.00 87 ASN A O 1
ATOM 680 N N . TYR A 1 88 ? -9.532 -0.736 19.954 1.00 77.38 88 TYR A N 1
ATOM 681 C CA . TYR A 1 88 ? -8.892 -1.546 20.993 1.00 77.38 88 TYR A CA 1
ATOM 682 C C . TYR A 1 88 ? -8.832 -0.809 22.334 1.00 77.38 88 TYR A C 1
ATOM 684 O O . TYR A 1 88 ? -9.192 -1.356 23.378 1.00 77.38 88 TYR A O 1
ATOM 692 N N . ARG A 1 89 ? -8.407 0.457 22.310 1.00 75.31 89 ARG A N 1
ATOM 693 C CA . ARG A 1 89 ? -8.285 1.270 23.518 1.00 75.31 89 ARG A CA 1
ATOM 694 C C . ARG A 1 89 ? -9.642 1.573 24.151 1.00 75.31 89 ARG A C 1
ATOM 696 O O . ARG A 1 89 ? -9.746 1.518 25.375 1.00 75.31 89 ARG A O 1
ATOM 703 N N . ASN A 1 90 ? -10.660 1.858 23.342 1.00 73.44 90 ASN A N 1
ATOM 704 C CA . ASN A 1 90 ? -12.018 2.119 23.814 1.00 73.44 90 ASN A CA 1
ATOM 705 C C . ASN A 1 90 ? -12.565 0.908 24.563 1.00 73.44 90 ASN A C 1
ATOM 707 O O . ASN A 1 90 ? -13.021 1.042 25.694 1.00 73.44 90 ASN A O 1
ATOM 711 N N . ILE A 1 91 ? -12.437 -0.275 23.963 1.00 71.88 91 ILE A N 1
ATOM 712 C CA . ILE A 1 91 ? -12.974 -1.512 24.528 1.00 71.88 91 ILE A CA 1
ATOM 713 C C . ILE A 1 91 ? -12.184 -1.946 25.761 1.00 71.88 91 ILE A C 1
ATOM 715 O O . ILE A 1 91 ? -12.770 -2.402 26.739 1.00 71.88 91 ILE A O 1
ATOM 719 N N . HIS A 1 92 ? -10.865 -1.742 25.788 1.00 72.62 92 HIS A N 1
ATOM 720 C CA . HIS A 1 92 ? -10.073 -1.991 26.993 1.00 72.62 92 HIS A CA 1
ATOM 721 C C . HIS A 1 92 ? -10.489 -1.093 28.173 1.00 72.62 92 HIS A C 1
ATOM 723 O O . HIS A 1 92 ? -10.460 -1.530 29.319 1.00 72.62 92 HIS A O 1
ATOM 729 N N . GLN A 1 93 ? -10.911 0.148 27.907 1.00 70.19 93 GLN A N 1
ATOM 730 C CA . GLN A 1 93 ? -11.385 1.063 28.948 1.00 70.19 93 GLN A CA 1
ATOM 731 C C . GLN A 1 93 ? -12.820 0.754 29.406 1.00 70.19 93 GLN A C 1
ATOM 733 O O . GLN A 1 93 ? -13.111 0.903 30.591 1.00 7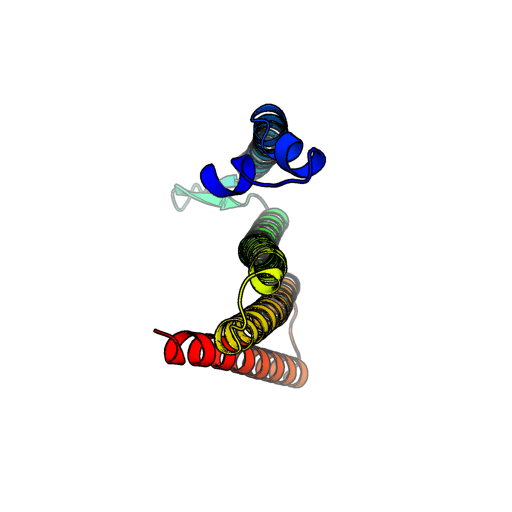0.19 93 GLN A O 1
ATOM 738 N N . THR A 1 94 ? -13.707 0.297 28.515 1.00 66.50 94 THR A N 1
ATOM 739 C CA . THR A 1 94 ? -15.101 -0.045 28.858 1.00 66.50 94 THR A CA 1
ATOM 740 C C . THR A 1 94 ? -15.271 -1.454 29.431 1.00 66.50 94 THR A C 1
ATOM 742 O O . THR A 1 94 ? -16.180 -1.672 30.227 1.00 66.50 94 THR A O 1
ATOM 745 N N . THR A 1 95 ? -14.374 -2.400 29.128 1.00 59.28 95 THR A N 1
ATOM 746 C CA . THR A 1 95 ? -14.408 -3.766 29.701 1.00 59.28 95 THR A CA 1
ATOM 747 C C . THR A 1 95 ? -14.146 -3.816 31.204 1.00 59.28 95 THR A C 1
ATOM 749 O O . THR A 1 95 ? -14.487 -4.807 31.840 1.00 59.28 95 THR A O 1
ATOM 752 N N . VAL A 1 96 ? -13.595 -2.753 31.799 1.00 56.41 96 VAL A N 1
ATOM 753 C CA . VAL A 1 96 ? -13.495 -2.617 33.263 1.00 56.41 96 VAL A CA 1
ATOM 754 C C . VAL A 1 96 ? -14.876 -2.368 33.904 1.00 56.41 96 VAL A C 1
ATOM 756 O O . VAL A 1 96 ? -15.032 -2.576 35.102 1.00 56.41 96 VAL A O 1
ATOM 759 N N . LEU A 1 97 ? -15.889 -1.971 33.120 1.00 57.31 97 LEU A N 1
ATOM 760 C CA . LEU A 1 97 ? -17.240 -1.647 33.595 1.00 57.31 97 LEU A CA 1
ATOM 761 C C . LEU A 1 97 ? -18.344 -2.638 33.171 1.00 57.31 97 LEU A C 1
ATOM 763 O O . LEU A 1 97 ? -19.431 -2.564 33.740 1.00 57.31 97 LEU A O 1
ATOM 767 N N . ALA A 1 98 ? -18.115 -3.555 32.221 1.00 57.12 98 ALA A N 1
ATOM 768 C CA . ALA A 1 98 ? -19.146 -4.494 31.756 1.00 57.12 98 ALA A CA 1
ATOM 769 C C . ALA A 1 98 ? -18.583 -5.862 31.312 1.00 57.12 98 ALA A C 1
ATOM 771 O O . ALA A 1 98 ? -17.626 -5.939 30.539 1.00 57.12 98 ALA A O 1
ATOM 772 N N . GLU A 1 99 ? -19.222 -6.954 31.754 1.00 61.66 99 GLU A N 1
ATOM 773 C CA . GLU A 1 99 ? -18.957 -8.346 31.343 1.00 61.66 99 GLU A CA 1
ATOM 774 C C . GLU A 1 99 ? -19.452 -8.636 29.909 1.00 61.66 99 GLU A C 1
ATOM 776 O O . GLU A 1 99 ? -20.364 -9.429 29.685 1.00 61.66 99 GLU A O 1
ATOM 781 N N . GLN A 1 100 ? -18.858 -8.004 28.895 1.00 61.94 100 GLN A N 1
ATOM 782 C CA . GLN A 1 100 ? -19.226 -8.245 27.493 1.00 61.94 100 GLN A CA 1
ATOM 783 C C . GLN A 1 100 ? -18.216 -9.167 26.795 1.00 61.94 100 GLN A C 1
ATOM 785 O O . GLN A 1 100 ? -17.193 -8.744 26.255 1.00 61.94 100 GLN A O 1
ATOM 790 N N . GLN A 1 101 ? -18.513 -10.472 26.789 1.00 66.88 101 GLN A N 1
ATOM 791 C CA . GLN A 1 101 ? -17.741 -11.472 26.036 1.00 66.88 101 GLN A CA 1
ATOM 792 C C . GLN A 1 101 ? -17.836 -11.278 24.510 1.00 66.88 101 GLN A C 1
ATOM 794 O O . GLN A 1 101 ? -16.868 -11.571 23.805 1.00 66.88 101 GLN A O 1
ATOM 799 N N . ALA A 1 102 ? -18.957 -10.746 24.007 1.00 64.25 102 ALA A N 1
ATOM 800 C CA . ALA A 1 102 ? -19.165 -10.468 22.584 1.00 64.25 102 ALA A CA 1
ATOM 801 C C . ALA A 1 102 ? -18.190 -9.399 22.050 1.00 64.25 102 ALA A C 1
ATOM 803 O O . ALA A 1 102 ? -17.544 -9.609 21.022 1.00 64.25 102 ALA A O 1
ATOM 804 N N . ASP A 1 103 ? -17.966 -8.317 22.801 1.00 70.62 103 ASP A N 1
ATOM 805 C CA . ASP A 1 103 ? -17.059 -7.230 22.399 1.00 70.62 103 ASP A CA 1
ATOM 806 C C . ASP A 1 103 ? -15.604 -7.698 22.276 1.00 70.62 103 ASP A C 1
ATOM 808 O O . ASP A 1 103 ? -14.865 -7.265 21.388 1.00 70.62 103 ASP A O 1
ATOM 812 N N . ARG A 1 104 ? -15.183 -8.658 23.111 1.00 72.19 104 ARG A N 1
ATOM 813 C CA . ARG A 1 104 ? -13.846 -9.266 23.001 1.00 72.19 104 ARG A CA 1
ATOM 814 C C . ARG A 1 104 ? -13.661 -10.057 21.709 1.00 72.19 104 ARG A C 1
ATOM 816 O O . ARG A 1 104 ? -12.542 -10.093 21.196 1.00 72.19 104 ARG A O 1
ATOM 823 N N . GLN A 1 105 ? -14.704 -10.708 21.198 1.00 78.25 105 GLN A N 1
ATOM 824 C CA . GLN A 1 105 ? -14.618 -11.444 19.933 1.00 78.25 105 GLN A CA 1
ATOM 825 C C . GLN A 1 105 ? -14.513 -10.480 18.749 1.00 78.25 105 GLN A C 1
ATOM 827 O O . GLN A 1 105 ? -13.637 -10.660 17.904 1.00 78.25 105 GLN A O 1
ATOM 832 N N . VAL A 1 106 ? -15.309 -9.407 18.752 1.00 79.31 106 VAL A N 1
ATOM 833 C CA . VAL A 1 106 ? -15.265 -8.362 17.718 1.00 79.31 106 VAL A CA 1
ATOM 834 C C . VAL A 1 106 ? -13.884 -7.697 17.660 1.00 79.31 106 VAL A C 1
ATOM 836 O O . VAL A 1 106 ? -13.319 -7.555 16.579 1.00 79.31 106 VAL A O 1
ATOM 839 N N . VAL A 1 107 ? -13.263 -7.378 18.804 1.00 77.38 107 VAL A N 1
ATOM 840 C CA . VAL A 1 107 ? -11.901 -6.800 18.831 1.00 77.38 107 VAL A CA 1
ATOM 841 C C . VAL A 1 107 ? -10.858 -7.732 18.232 1.00 77.38 107 VAL A C 1
ATOM 843 O O . VAL A 1 107 ? -10.029 -7.293 17.434 1.00 77.38 107 VAL A O 1
ATOM 846 N N . LYS A 1 108 ? -10.875 -9.015 18.615 1.00 80.75 108 LYS A N 1
ATOM 847 C CA . LYS A 1 108 ? -9.929 -10.007 18.082 1.00 80.75 108 LYS A CA 1
ATOM 848 C C . LYS A 1 108 ? -10.072 -10.147 16.571 1.00 80.75 108 LYS A C 1
ATOM 850 O O . LYS A 1 108 ? -9.069 -10.250 15.871 1.00 80.75 108 LYS A O 1
ATOM 855 N N . MET A 1 109 ? -11.307 -10.111 16.085 1.00 81.25 109 MET A N 1
ATOM 856 C CA . MET A 1 109 ? -11.600 -10.203 14.667 1.00 81.25 109 MET A CA 1
ATOM 857 C C . MET A 1 109 ? -11.114 -8.965 13.896 1.00 81.25 109 MET A C 1
ATOM 859 O O . MET A 1 109 ? -10.417 -9.115 12.897 1.00 81.25 109 MET A O 1
ATOM 863 N N . VAL A 1 110 ? -11.383 -7.752 14.393 1.00 81.56 110 VAL A N 1
ATOM 864 C CA . VAL A 1 110 ? -10.897 -6.498 13.784 1.00 81.56 110 VAL A CA 1
ATOM 865 C C . VAL A 1 110 ? -9.366 -6.446 13.764 1.00 81.56 110 VAL A C 1
ATOM 867 O O . VAL A 1 110 ? -8.774 -6.048 12.765 1.00 81.56 110 VAL A O 1
ATOM 870 N N . LEU A 1 111 ? -8.696 -6.898 14.829 1.00 82.38 111 LEU A N 1
ATOM 871 C CA . LEU A 1 111 ? -7.232 -7.009 14.860 1.00 82.38 111 LEU A CA 1
ATOM 872 C C . LEU A 1 111 ? -6.701 -7.966 13.790 1.00 82.38 111 LEU A C 1
ATOM 874 O O . LEU A 1 111 ? -5.764 -7.621 13.071 1.00 82.38 111 LEU A O 1
ATOM 878 N N . LEU A 1 112 ? -7.311 -9.145 13.659 1.00 84.31 112 LEU A N 1
ATOM 879 C CA . LEU A 1 112 ? -6.939 -10.115 12.632 1.00 84.31 112 LEU A CA 1
ATOM 880 C C . LEU A 1 112 ? -7.158 -9.543 11.225 1.00 84.31 112 LEU A C 1
ATOM 882 O O . LEU A 1 112 ? -6.307 -9.702 10.352 1.00 84.31 112 LEU A O 1
ATOM 886 N N . GLN A 1 113 ? -8.243 -8.797 11.030 1.00 82.69 113 GLN A N 1
ATOM 887 C CA . GLN A 1 113 ? -8.534 -8.108 9.780 1.00 82.69 113 GLN A CA 1
ATOM 888 C C . GLN A 1 113 ? -7.473 -7.045 9.447 1.00 82.69 113 GLN A C 1
ATOM 890 O O . GLN A 1 113 ? -7.014 -6.982 8.310 1.00 82.69 113 GLN A O 1
ATOM 895 N N . ILE A 1 114 ? -7.015 -6.259 10.425 1.00 84.31 114 ILE A N 1
ATOM 896 C CA . ILE A 1 114 ? -5.932 -5.276 10.233 1.00 84.31 114 ILE A CA 1
ATOM 897 C C . ILE A 1 114 ? -4.620 -5.968 9.854 1.00 84.31 114 ILE A C 1
ATOM 899 O O . ILE A 1 114 ? -3.927 -5.513 8.946 1.00 84.31 114 ILE A O 1
ATOM 903 N N . ILE A 1 115 ? -4.287 -7.084 10.507 1.00 86.38 115 ILE A N 1
ATOM 904 C CA . ILE A 1 115 ? -3.088 -7.869 10.181 1.00 86.38 115 ILE A CA 1
ATOM 905 C C . ILE A 1 115 ? -3.161 -8.381 8.737 1.00 86.38 115 ILE A C 1
ATOM 907 O O . ILE A 1 115 ? -2.196 -8.236 7.987 1.00 86.38 115 ILE A O 1
ATOM 911 N N . LEU A 1 116 ? -4.312 -8.918 8.320 1.00 85.44 116 LEU A N 1
ATOM 912 C CA . LEU A 1 116 ? -4.524 -9.378 6.946 1.00 85.44 116 LEU A CA 1
ATOM 913 C C . LEU A 1 116 ? -4.412 -8.236 5.929 1.00 85.44 116 LEU A C 1
ATOM 915 O O . LEU A 1 116 ? -3.803 -8.429 4.877 1.00 85.44 116 LEU A O 1
ATOM 919 N N . ILE A 1 117 ? -4.929 -7.042 6.244 1.00 85.25 117 ILE A N 1
ATOM 920 C CA . ILE A 1 117 ? -4.782 -5.845 5.401 1.00 85.25 117 ILE A CA 1
ATOM 921 C C . ILE A 1 117 ? -3.306 -5.480 5.230 1.00 85.25 117 ILE 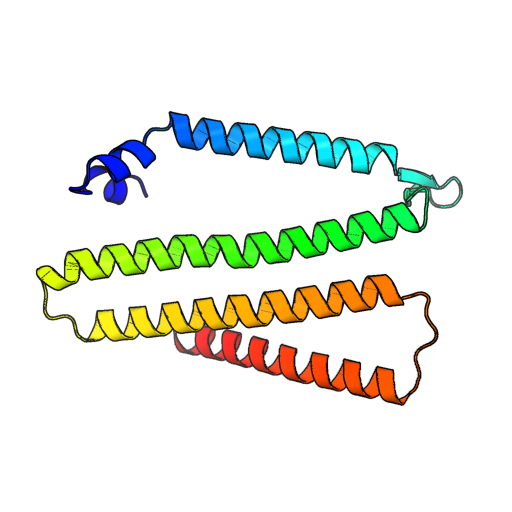A C 1
ATOM 923 O O . ILE A 1 117 ? -2.890 -5.198 4.107 1.00 85.25 117 ILE A O 1
ATOM 927 N N . ILE A 1 118 ? -2.519 -5.496 6.312 1.00 86.69 118 ILE A N 1
ATOM 928 C CA . ILE A 1 118 ? -1.087 -5.167 6.274 1.00 86.69 118 ILE A CA 1
ATOM 929 C C . ILE A 1 118 ? -0.343 -6.163 5.387 1.00 86.69 118 ILE A C 1
ATOM 931 O O . ILE A 1 118 ? 0.323 -5.748 4.442 1.00 86.69 118 ILE A O 1
ATOM 935 N N . ILE A 1 119 ? -0.503 -7.466 5.644 1.00 88.25 119 ILE A N 1
ATOM 936 C CA . ILE A 1 119 ? 0.164 -8.521 4.868 1.00 88.25 119 ILE A CA 1
ATOM 937 C C . ILE A 1 119 ? -0.200 -8.390 3.386 1.00 88.25 119 ILE A C 1
ATOM 939 O O . ILE A 1 119 ? 0.682 -8.330 2.534 1.00 88.25 119 ILE A O 1
ATOM 943 N N . SER A 1 120 ? -1.491 -8.262 3.079 1.00 86.12 120 SER A N 1
ATOM 944 C CA . SER A 1 120 ? -1.975 -8.204 1.698 1.00 86.12 120 SER A CA 1
ATOM 945 C C . SER A 1 120 ? -1.466 -6.974 0.948 1.00 86.12 120 SER A C 1
ATOM 947 O O . SER A 1 120 ? -0.954 -7.102 -0.162 1.00 86.12 120 SER A O 1
ATOM 949 N N . ASN A 1 121 ? -1.571 -5.782 1.549 1.00 86.25 121 ASN A N 1
ATOM 950 C CA . ASN A 1 121 ? -1.149 -4.535 0.905 1.00 86.25 121 ASN A CA 1
ATOM 951 C C . ASN A 1 121 ? 0.370 -4.466 0.740 1.00 86.25 121 ASN A C 1
ATOM 953 O O . ASN A 1 121 ? 0.843 -4.040 -0.310 1.00 86.25 121 ASN A O 1
ATOM 957 N N . THR A 1 122 ? 1.144 -4.908 1.737 1.00 86.81 122 THR A N 1
ATOM 958 C CA . THR A 1 122 ? 2.608 -4.940 1.627 1.00 86.81 122 THR A CA 1
ATOM 959 C C . THR A 1 122 ? 3.061 -5.924 0.551 1.00 86.81 122 THR A C 1
ATOM 961 O O . THR A 1 122 ? 3.899 -5.566 -0.276 1.00 86.81 122 THR A O 1
ATOM 964 N N . SER A 1 123 ? 2.496 -7.134 0.505 1.00 89.44 123 SER A N 1
ATOM 965 C CA . SER A 1 123 ? 2.855 -8.125 -0.513 1.00 89.44 123 SER A CA 1
ATOM 966 C C . SER A 1 123 ? 2.446 -7.687 -1.923 1.00 89.44 123 SER A C 1
ATOM 968 O O . SER A 1 123 ? 3.245 -7.806 -2.852 1.00 89.44 123 SER A O 1
ATOM 970 N N . LEU A 1 124 ? 1.246 -7.119 -2.089 1.00 86.69 124 LEU A N 1
ATOM 971 C CA . LEU A 1 124 ? 0.769 -6.613 -3.378 1.00 86.69 124 LEU A CA 1
ATOM 972 C C . LEU A 1 124 ? 1.584 -5.402 -3.853 1.00 86.69 124 LEU A C 1
ATOM 974 O O . LEU A 1 124 ? 2.036 -5.364 -4.997 1.00 86.69 124 LEU A O 1
ATOM 978 N N . GLY A 1 125 ? 1.829 -4.434 -2.966 1.00 85.75 125 GLY A N 1
ATOM 979 C CA . GLY A 1 125 ? 2.656 -3.267 -3.262 1.00 85.75 125 GLY A CA 1
ATOM 980 C C . GLY A 1 125 ? 4.089 -3.657 -3.633 1.00 85.75 125 GLY A C 1
ATOM 981 O O . GLY A 1 125 ? 4.658 -3.087 -4.568 1.00 85.75 125 GLY A O 1
ATOM 982 N N . GLY A 1 126 ? 4.648 -4.670 -2.961 1.00 87.81 126 GLY A N 1
ATOM 983 C CA . GLY A 1 126 ? 5.959 -5.246 -3.261 1.00 87.81 126 GLY A CA 1
ATOM 984 C C . GLY A 1 126 ? 6.027 -5.878 -4.652 1.00 87.81 126 GLY A C 1
ATOM 985 O O . GLY A 1 126 ? 6.922 -5.536 -5.426 1.00 87.81 126 GLY A O 1
ATOM 986 N N . LEU A 1 127 ? 5.059 -6.730 -5.009 1.00 89.44 127 LEU A N 1
ATOM 987 C CA . LEU A 1 127 ? 4.991 -7.321 -6.352 1.00 89.44 127 LEU A CA 1
ATOM 988 C C . LEU A 1 127 ? 4.817 -6.268 -7.446 1.00 89.44 127 LEU A C 1
ATOM 990 O O . LEU A 1 127 ? 5.512 -6.328 -8.456 1.00 89.44 127 LEU A O 1
ATOM 994 N N . ASN A 1 128 ? 3.945 -5.280 -7.242 1.00 88.00 128 ASN A N 1
ATOM 995 C CA . ASN A 1 128 ? 3.752 -4.199 -8.211 1.00 88.00 128 ASN A CA 1
ATOM 996 C C . ASN A 1 128 ? 5.040 -3.391 -8.411 1.00 88.00 128 ASN A C 1
ATOM 998 O O . ASN A 1 128 ? 5.418 -3.087 -9.537 1.00 88.00 128 ASN A O 1
ATOM 1002 N N . THR A 1 129 ? 5.753 -3.093 -7.323 1.00 87.75 129 THR A N 1
ATOM 1003 C CA . THR A 1 129 ? 7.052 -2.405 -7.363 1.00 87.75 129 THR A CA 1
ATOM 1004 C C . THR A 1 129 ? 8.089 -3.214 -8.135 1.00 87.75 129 THR A C 1
ATOM 1006 O O . THR A 1 129 ? 8.763 -2.683 -9.017 1.00 87.75 129 THR A O 1
ATOM 1009 N N . TYR A 1 130 ? 8.187 -4.510 -7.842 1.00 88.81 130 TYR A N 1
ATOM 1010 C CA . TYR A 1 130 ? 9.078 -5.423 -8.546 1.00 88.81 130 TYR A CA 1
ATOM 1011 C C . TYR A 1 130 ? 8.739 -5.518 -10.042 1.00 88.81 130 TYR A C 1
ATOM 1013 O O . TYR A 1 130 ? 9.633 -5.430 -10.886 1.00 88.81 130 TYR A O 1
ATOM 1021 N N . GLY A 1 131 ? 7.452 -5.619 -10.384 1.00 87.38 131 GLY A N 1
ATOM 1022 C CA . GLY A 1 131 ? 6.967 -5.613 -11.763 1.00 87.38 131 GLY A CA 1
ATOM 1023 C C . GLY A 1 131 ? 7.362 -4.337 -12.503 1.00 87.38 131 GLY A C 1
ATOM 1024 O O . GLY A 1 131 ? 7.954 -4.416 -13.574 1.00 87.38 131 GLY A O 1
ATOM 1025 N N . LEU A 1 132 ? 7.141 -3.171 -11.888 1.00 86.12 132 LEU A N 1
ATOM 1026 C CA . LEU A 1 132 ? 7.491 -1.871 -12.464 1.00 86.12 132 LEU A CA 1
ATOM 1027 C C . LEU A 1 132 ? 8.995 -1.748 -12.751 1.00 86.12 132 LEU A C 1
ATOM 1029 O O . LEU A 1 132 ? 9.372 -1.333 -13.847 1.00 86.12 132 LEU A O 1
ATOM 1033 N N . ILE A 1 133 ? 9.850 -2.163 -11.813 1.00 86.62 133 ILE A N 1
ATOM 1034 C CA . ILE A 1 133 ? 11.314 -2.137 -11.976 1.00 86.62 133 ILE A CA 1
ATOM 1035 C C . ILE A 1 133 ? 11.772 -3.094 -13.089 1.00 86.62 133 ILE A C 1
ATOM 1037 O O . ILE A 1 133 ? 12.704 -2.785 -13.829 1.00 86.62 133 ILE A O 1
ATOM 1041 N N . THR A 1 134 ? 11.113 -4.246 -13.233 1.00 87.62 134 THR A N 1
ATOM 1042 C CA . THR A 1 134 ? 11.506 -5.305 -14.178 1.00 87.62 134 THR A CA 1
ATOM 1043 C C . THR A 1 134 ? 10.809 -5.233 -15.539 1.00 87.62 134 THR A C 1
ATOM 1045 O O . THR A 1 134 ? 11.058 -6.090 -16.381 1.00 87.62 134 THR A O 1
ATOM 1048 N N . THR A 1 135 ? 9.991 -4.208 -15.803 1.00 82.88 135 THR A N 1
ATOM 1049 C CA . THR A 1 135 ? 9.193 -4.072 -17.042 1.00 82.88 135 THR A CA 1
ATOM 1050 C C . THR A 1 135 ? 10.024 -4.170 -18.333 1.00 82.88 135 THR A C 1
ATOM 1052 O O . THR A 1 135 ? 9.530 -4.653 -19.347 1.00 82.88 135 THR A O 1
ATOM 1055 N N . GLY A 1 136 ? 11.288 -3.733 -18.313 1.00 80.69 136 GLY A N 1
ATOM 1056 C CA . GLY A 1 136 ? 12.202 -3.795 -19.464 1.00 80.69 136 GLY A CA 1
ATOM 1057 C C . GLY A 1 136 ? 13.131 -5.015 -19.496 1.00 80.69 136 GLY A C 1
ATOM 1058 O O . GLY A 1 136 ? 13.982 -5.104 -20.377 1.00 80.69 136 GLY A O 1
ATOM 1059 N N . VAL A 1 137 ? 13.018 -5.928 -18.529 1.00 88.25 137 VAL A N 1
ATOM 1060 C CA . VAL A 1 137 ? 13.883 -7.107 -18.408 1.00 88.25 137 VAL A CA 1
ATOM 1061 C C . VAL A 1 137 ? 13.200 -8.301 -19.067 1.00 88.25 137 VAL A C 1
ATOM 1063 O O . VAL A 1 137 ? 12.049 -8.612 -18.768 1.00 88.25 137 VAL A O 1
ATOM 1066 N N . ILE A 1 138 ? 13.917 -9.003 -19.946 1.00 90.31 138 ILE A N 1
ATOM 1067 C CA . ILE A 1 138 ? 13.441 -10.270 -20.511 1.00 90.31 138 ILE A CA 1
ATOM 1068 C C . ILE A 1 138 ? 13.466 -11.317 -19.395 1.00 90.31 138 ILE A C 1
ATOM 1070 O O . ILE A 1 138 ? 14.532 -11.695 -18.911 1.00 90.31 138 ILE A O 1
ATOM 1074 N N . LYS A 1 139 ? 12.282 -11.763 -18.976 1.00 89.38 139 LYS A N 1
ATOM 1075 C CA . LYS A 1 139 ? 12.104 -12.753 -17.909 1.00 89.38 139 LYS A CA 1
ATOM 1076 C C . LYS A 1 139 ? 12.165 -14.165 -18.475 1.00 89.38 139 LYS A C 1
ATOM 1078 O O . LYS A 1 139 ? 11.632 -14.421 -19.555 1.00 89.38 139 LYS A O 1
ATOM 1083 N N . SER A 1 140 ? 12.776 -15.090 -17.738 1.00 92.94 140 SER A N 1
ATOM 1084 C CA . SER A 1 140 ? 12.701 -16.511 -18.089 1.00 92.94 140 SER A CA 1
ATOM 1085 C C . SER A 1 140 ? 11.294 -17.063 -17.826 1.00 92.94 140 SER A C 1
ATOM 1087 O O . SER A 1 140 ? 10.537 -16.524 -17.014 1.00 92.94 140 SER A O 1
ATOM 1089 N N . GLN A 1 141 ? 10.940 -18.167 -18.487 1.00 93.50 141 GLN A N 1
ATOM 1090 C CA . GLN A 1 141 ? 9.647 -18.825 -18.280 1.00 93.50 141 GLN A CA 1
ATOM 1091 C C . GLN A 1 141 ? 9.451 -19.262 -16.817 1.00 93.50 141 GLN A C 1
ATOM 1093 O O . GLN A 1 141 ? 8.359 -19.121 -16.273 1.00 93.50 141 GLN A O 1
ATOM 1098 N N . GLU A 1 142 ? 10.511 -19.737 -16.156 1.00 93.94 142 GLU A N 1
ATOM 1099 C CA . GLU A 1 142 ? 10.470 -20.117 -14.739 1.00 93.94 142 GLU A CA 1
ATOM 1100 C C . GLU A 1 142 ? 10.196 -18.917 -13.823 1.00 93.94 142 GLU A C 1
ATOM 1102 O O . GLU A 1 142 ? 9.366 -19.015 -12.919 1.00 93.94 142 GLU A O 1
ATOM 1107 N N . GLN A 1 143 ? 10.833 -17.769 -14.084 1.00 88.00 143 GLN A N 1
ATOM 1108 C CA . GLN A 1 143 ? 10.594 -16.534 -13.329 1.00 88.00 143 GLN A CA 1
ATOM 1109 C C . GLN A 1 143 ? 9.149 -16.058 -13.478 1.00 88.00 143 GLN A C 1
ATOM 1111 O O . GLN A 1 143 ? 8.504 -15.725 -12.487 1.00 88.00 143 GLN A O 1
ATOM 1116 N N . GLN A 1 144 ? 8.605 -16.090 -14.697 1.00 90.75 144 GLN A N 1
ATOM 1117 C CA . GLN A 1 144 ? 7.202 -15.742 -14.927 1.00 90.75 144 GLN A CA 1
ATOM 1118 C C . GLN A 1 144 ? 6.261 -16.657 -14.136 1.00 90.75 144 GLN A C 1
ATOM 1120 O O . GLN A 1 144 ? 5.317 -16.180 -13.511 1.00 90.75 144 GLN A O 1
ATOM 1125 N N . LEU A 1 145 ? 6.531 -17.963 -14.109 1.00 92.75 145 LEU A N 1
ATOM 1126 C CA . LEU A 1 145 ? 5.704 -18.934 -13.391 1.00 92.75 145 LEU A CA 1
ATOM 1127 C C . LEU A 1 145 ? 5.736 -18.707 -11.869 1.00 92.75 145 LEU A C 1
ATOM 1129 O O . LEU A 1 145 ? 4.702 -18.806 -11.206 1.00 92.75 145 LEU A O 1
ATOM 1133 N N . GLN A 1 146 ? 6.898 -18.337 -11.321 1.00 90.25 146 GLN A N 1
ATOM 1134 C CA . GLN A 1 146 ? 7.042 -17.948 -9.915 1.00 90.25 146 GLN A CA 1
ATOM 1135 C C . GLN A 1 146 ? 6.270 -16.663 -9.587 1.00 90.25 146 GLN A C 1
ATOM 1137 O O . GLN A 1 146 ? 5.572 -16.615 -8.573 1.00 90.25 146 GLN A O 1
ATOM 1142 N N . GLU A 1 147 ? 6.337 -15.647 -10.451 1.00 90.38 147 GLU A N 1
ATOM 1143 C CA . GLU A 1 147 ? 5.581 -14.399 -10.286 1.00 90.38 147 GLU A CA 1
ATOM 1144 C C . GLU A 1 147 ? 4.067 -14.639 -10.313 1.00 90.38 147 GLU A C 1
ATOM 1146 O O . GLU A 1 147 ? 3.348 -14.127 -9.452 1.00 90.38 147 GLU A O 1
ATOM 1151 N N . TYR A 1 148 ? 3.578 -15.466 -11.242 1.00 90.88 148 TYR A N 1
ATOM 1152 C CA . TYR A 1 148 ? 2.165 -15.849 -11.296 1.00 90.88 148 TYR A CA 1
ATOM 1153 C C . TYR A 1 148 ? 1.722 -16.599 -10.038 1.00 90.88 148 TYR A C 1
ATOM 1155 O O . TYR A 1 148 ? 0.648 -16.319 -9.506 1.00 90.88 148 TYR A O 1
ATOM 1163 N N . CYS A 1 149 ? 2.549 -17.516 -9.531 1.00 92.06 149 CYS A N 1
ATOM 1164 C CA . CYS A 1 149 ? 2.267 -18.230 -8.288 1.00 92.06 149 CYS A CA 1
ATOM 1165 C C . CYS A 1 149 ? 2.172 -17.265 -7.094 1.00 92.06 149 CYS A C 1
ATOM 1167 O O . CYS A 1 149 ? 1.204 -17.309 -6.333 1.00 92.06 149 CYS A O 1
ATOM 1169 N N . ALA A 1 150 ? 3.124 -16.334 -6.968 1.00 90.31 150 ALA A N 1
ATOM 1170 C CA . ALA A 1 150 ? 3.111 -15.316 -5.920 1.00 90.31 150 ALA A CA 1
ATOM 1171 C C . ALA A 1 150 ? 1.867 -14.415 -6.007 1.00 90.31 150 ALA A C 1
ATOM 1173 O O . ALA A 1 150 ? 1.216 -14.153 -4.994 1.00 90.31 150 ALA A O 1
ATOM 1174 N N . LEU A 1 151 ? 1.494 -13.986 -7.217 1.00 91.44 151 LEU A N 1
ATOM 1175 C CA . LEU A 1 151 ? 0.299 -13.179 -7.452 1.00 91.44 151 LEU A CA 1
ATOM 1176 C C . LEU A 1 151 ? -0.985 -13.936 -7.077 1.00 91.44 151 LEU A C 1
ATOM 1178 O O . LEU A 1 151 ? -1.897 -13.353 -6.492 1.00 91.44 151 LEU A O 1
ATOM 1182 N N . LEU A 1 152 ? -1.061 -15.233 -7.384 1.00 92.25 152 LEU A N 1
ATOM 1183 C CA . LEU A 1 152 ? -2.206 -16.077 -7.043 1.00 92.25 152 LEU A CA 1
ATOM 1184 C C . LEU A 1 152 ? -2.348 -16.237 -5.524 1.00 92.25 152 LEU A C 1
ATOM 1186 O O . LEU A 1 152 ? -3.445 -16.068 -4.993 1.00 92.25 152 LEU A O 1
ATOM 1190 N N . LEU A 1 153 ? -1.239 -16.471 -4.813 1.00 90.62 153 LEU A N 1
ATOM 1191 C CA . LEU A 1 153 ? -1.224 -16.548 -3.348 1.00 90.62 153 LEU A CA 1
ATOM 1192 C C . LEU A 1 153 ? -1.680 -15.236 -2.698 1.00 90.62 153 LEU A C 1
ATOM 1194 O O . LEU A 1 153 ? -2.494 -15.255 -1.778 1.00 90.62 153 LEU A O 1
ATOM 1198 N N . ILE A 1 154 ? -1.209 -14.090 -3.192 1.00 90.19 154 ILE A N 1
ATOM 1199 C CA . ILE A 1 154 ? -1.606 -12.782 -2.652 1.00 90.19 154 ILE A CA 1
ATOM 1200 C C . ILE A 1 154 ? -3.088 -12.509 -2.908 1.00 90.19 154 ILE A C 1
ATOM 1202 O O . ILE A 1 154 ? -3.794 -12.095 -1.990 1.00 90.19 154 ILE A O 1
ATOM 1206 N N . ASN A 1 155 ? -3.589 -12.790 -4.113 1.00 88.12 155 ASN A N 1
ATOM 1207 C CA . ASN A 1 155 ? -5.012 -12.632 -4.418 1.00 88.12 155 ASN A CA 1
ATOM 1208 C C . ASN A 1 155 ? -5.898 -13.551 -3.571 1.00 88.12 155 ASN A C 1
ATOM 1210 O O . ASN A 1 155 ? -7.001 -13.154 -3.194 1.00 88.12 155 ASN A O 1
ATOM 1214 N N . LEU A 1 156 ? -5.419 -14.746 -3.218 1.00 88.81 156 LEU A N 1
ATOM 1215 C CA . LEU A 1 156 ? -6.117 -15.631 -2.292 1.00 88.81 156 LEU A CA 1
ATOM 1216 C C . LEU A 1 156 ? -6.235 -14.994 -0.899 1.00 88.81 156 LEU A C 1
ATOM 1218 O O . LEU A 1 156 ? -7.328 -14.960 -0.340 1.00 88.81 156 LEU A O 1
ATOM 1222 N N . ILE A 1 157 ? -5.147 -14.428 -0.362 1.00 86.62 157 ILE A N 1
ATOM 1223 C CA . ILE A 1 157 ? -5.157 -13.739 0.942 1.00 86.62 157 ILE A CA 1
ATOM 1224 C C . ILE A 1 157 ? -6.107 -12.531 0.910 1.00 86.62 157 ILE A C 1
ATOM 1226 O O . ILE A 1 157 ? -6.922 -12.364 1.818 1.00 86.62 157 ILE A O 1
ATOM 1230 N N . VAL A 1 158 ? -6.063 -11.731 -0.160 1.00 84.31 158 VAL A N 1
ATOM 1231 C CA . VAL A 1 158 ? -6.972 -10.591 -0.369 1.00 84.31 158 VAL A CA 1
ATOM 1232 C C . VAL A 1 158 ? -8.431 -11.052 -0.425 1.00 84.31 158 VAL A C 1
ATOM 1234 O O . VAL A 1 158 ? -9.303 -10.439 0.188 1.00 84.31 158 VAL A O 1
ATOM 1237 N N . SER A 1 159 ? -8.708 -12.160 -1.111 1.00 83.94 159 SER A N 1
ATOM 1238 C CA . SER A 1 159 ? -10.059 -12.720 -1.222 1.00 83.94 159 SER A CA 1
ATOM 1239 C C . SER A 1 159 ? -10.570 -13.257 0.114 1.00 83.94 159 SER A C 1
ATOM 1241 O O . SER A 1 159 ? -11.728 -13.031 0.452 1.00 83.94 159 SER A O 1
ATOM 1243 N N . ILE A 1 160 ? -9.711 -13.908 0.909 1.00 83.56 160 ILE A N 1
ATOM 1244 C CA . ILE A 1 160 ? -10.038 -14.335 2.278 1.00 83.56 160 ILE A CA 1
ATOM 1245 C C . ILE A 1 160 ? -10.377 -13.119 3.141 1.00 83.56 160 ILE A C 1
ATOM 1247 O O . ILE A 1 160 ? -11.359 -13.152 3.877 1.00 83.56 160 ILE A O 1
ATOM 1251 N N . TYR A 1 161 ? -9.609 -12.033 3.025 1.00 80.75 161 TYR A N 1
ATOM 1252 C CA . TYR A 1 161 ? -9.916 -10.775 3.701 1.00 80.75 161 TYR A CA 1
ATOM 1253 C C . TYR A 1 161 ? -11.294 -10.223 3.298 1.00 80.75 161 TYR A C 1
ATOM 1255 O O . TYR A 1 161 ? -12.094 -9.902 4.177 1.00 80.75 161 TYR A O 1
ATOM 1263 N N . PHE A 1 162 ? -11.601 -10.137 1.999 1.00 79.31 162 PHE A N 1
ATOM 1264 C CA . PHE A 1 162 ? -12.901 -9.642 1.535 1.00 79.31 162 PHE A CA 1
ATOM 1265 C C . PHE A 1 162 ? -14.054 -10.547 1.975 1.00 79.31 162 PHE A C 1
ATOM 1267 O O . PHE A 1 162 ? -15.068 -10.043 2.451 1.00 79.31 162 PHE A O 1
ATOM 1274 N N . ALA A 1 163 ? -1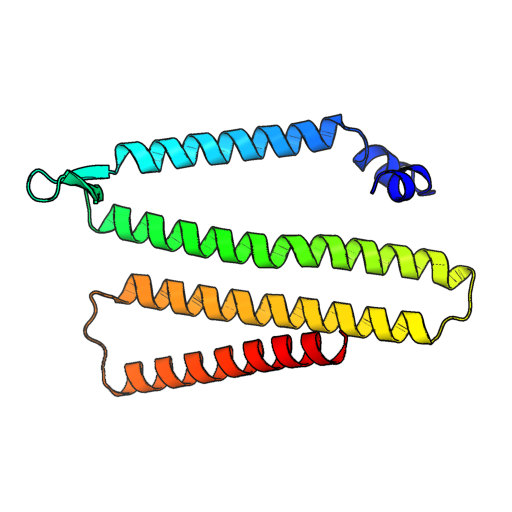3.887 -11.869 1.895 1.00 81.81 163 ALA A N 1
ATOM 1275 C CA . ALA A 1 163 ? -14.870 -12.832 2.382 1.00 81.81 163 ALA A CA 1
ATOM 1276 C C . ALA A 1 163 ? -15.103 -12.687 3.896 1.00 81.81 163 ALA A C 1
ATOM 1278 O O . ALA A 1 163 ? -16.247 -12.641 4.343 1.00 81.81 163 ALA A O 1
ATOM 1279 N N . ALA A 1 164 ? -14.032 -12.527 4.678 1.00 75.44 164 ALA A N 1
ATOM 1280 C CA . ALA A 1 164 ? -14.110 -12.261 6.112 1.00 75.44 164 ALA A CA 1
ATOM 1281 C C . ALA A 1 164 ? -14.712 -10.885 6.439 1.00 75.44 164 ALA A C 1
ATOM 1283 O O . ALA A 1 164 ? -15.206 -10.696 7.540 1.00 75.44 164 ALA A O 1
ATOM 1284 N N . GLY A 1 165 ? -14.690 -9.918 5.519 1.00 68.69 165 GLY A N 1
ATOM 1285 C CA . GLY A 1 165 ? -15.412 -8.653 5.672 1.00 68.69 165 GLY A CA 1
ATOM 1286 C C . GLY A 1 165 ? -16.908 -8.776 5.364 1.00 68.69 165 GLY A C 1
ATOM 1287 O O . GLY A 1 165 ? -17.721 -8.140 6.026 1.00 68.69 165 GLY A O 1
ATOM 1288 N N . LEU A 1 166 ? -17.273 -9.609 4.385 1.00 67.62 166 LEU A N 1
ATOM 1289 C CA . LEU A 1 166 ? -18.642 -9.739 3.875 1.00 67.62 166 LEU A CA 1
ATOM 1290 C C . LEU A 1 166 ? -19.558 -10.563 4.789 1.00 67.62 166 LEU A C 1
ATOM 1292 O O . LEU A 1 166 ? -20.751 -10.307 4.840 1.00 67.62 166 LEU A O 1
ATOM 1296 N N . ILE A 1 167 ? -19.003 -11.516 5.544 1.00 59.97 167 ILE A N 1
ATOM 1297 C CA . ILE A 1 167 ? -19.744 -12.329 6.531 1.00 59.97 167 ILE A CA 1
ATOM 1298 C C . ILE A 1 167 ? -20.264 -11.480 7.716 1.00 59.97 167 ILE A C 1
ATOM 1300 O O . ILE A 1 167 ? -21.078 -11.948 8.507 1.00 59.97 167 ILE A O 1
ATOM 1304 N N . HIS A 1 168 ? -19.812 -10.229 7.843 1.00 51.47 168 HIS A N 1
ATOM 1305 C CA . HIS A 1 168 ? -20.094 -9.353 8.984 1.00 51.47 168 HIS A CA 1
ATOM 1306 C C . HIS A 1 168 ? -20.973 -8.138 8.653 1.00 51.47 168 HIS A C 1
ATOM 1308 O O . HIS A 1 168 ? -21.193 -7.305 9.536 1.00 51.47 168 HIS A O 1
ATOM 1314 N N . LEU A 1 169 ? -21.455 -8.042 7.410 1.00 46.78 169 LEU A N 1
ATOM 1315 C CA . LEU A 1 169 ? -22.445 -7.064 6.944 1.00 46.78 169 LEU A CA 1
ATOM 1316 C C . LEU A 1 169 ? -23.829 -7.719 6.898 1.00 46.78 169 LEU A C 1
ATOM 1318 O O . LEU A 1 169 ? -24.792 -7.046 7.325 1.00 46.78 169 LEU A O 1
#

pLDDT: mean 76.67, std 11.67, range [41.84, 93.94]

Secondary structure (DSSP, 8-state):
-HHHHHS-S-HHHHHHTSHHHHHHHHHHHHHHHHHHHHHHHHTEEE-TTT-SEEESSHHHHHHHHHHHHHHHHHHHHHHHHHHHHHHHHHHHHHTTT---HHHHHHHHHHHHHHHHHHHHHHHHHHHHHHHHHHTTS---HHHHHHHHHHHHHHHHHHHHHHHHHHTT-

Foldseek 3Di:
DVVLLVPDPDVVSVVCPPPVVVVVVVVVVVVVVVVVVVVLVVQWDQDPVPSDTDGVDLVSVLVVQLVVLVVVLCVQLVVLVVVLVSLVVVCVVCVVPDPDPPSVVVNVLSVVLSVLSNVLSVLVSVLSNVCSVCVPPDDDPVRVVVSVVSVVVSVVSVVVSVVSVVVPD

Sequence (169 aa):
MDQFFVTSSNPSLRQISKIQRAYQIVLITSIIWSLQSLIAYFNVAISPITGACVPNSPGSSLYAALFFNFIISVISITIPMIFGYLNYRNIHQTTVLAEQQADRQVVKMVLLQIILIIISNTSLGGLNTYGLITTGVIKSQEQQLQEYCALLLINLIVSIYFAAGLIHL

Radius of gyration: 22.07 Å; chains: 1; bounding box: 36×43×65 Å